Protein AF-A0A815F805-F1 (afdb_monomer_lite)

Foldseek 3Di:
DDDAPCPLVLVVVQVPPPVHQDAAEEADDPVCPVVVCVVCVVSVNNVRHYHYDNDLLCVQVVCVVVVAQEDEDCDLVSQVNHDLSHAYEHAALDPVVLVCCVVPPVVSNVSYHYHPGSVSVSVVVVVVVD

InterPro domains:
  IPR023214 HAD superfamily [G3DSA:3.40.50.1000] (2-129)

Structure (mmCIF, N/CA/C/O backbone):
data_AF-A0A815F805-F1
#
_entry.id   AF-A0A815F805-F1
#
loop_
_atom_site.group_PDB
_atom_site.id
_atom_site.type_symbol
_atom_site.label_atom_id
_atom_site.label_alt_id
_atom_site.label_comp_id
_atom_site.label_asym_id
_atom_site.label_entity_id
_atom_site.label_seq_id
_atom_site.pdbx_PDB_ins_code
_atom_site.Cartn_x
_atom_site.Cartn_y
_atom_site.Cartn_z
_atom_site.occupancy
_atom_site.B_iso_or_equiv
_atom_site.auth_seq_id
_atom_site.auth_comp_id
_atom_site.auth_asym_id
_atom_site.auth_atom_id
_atom_site.pdbx_PDB_model_num
ATOM 1 N N . ASP A 1 1 ? 15.489 -10.371 -0.626 1.00 76.19 1 ASP A N 1
ATOM 2 C CA . ASP A 1 1 ? 15.032 -9.135 0.033 1.00 76.19 1 ASP A CA 1
ATOM 3 C C . ASP A 1 1 ? 14.608 -9.430 1.453 1.00 76.19 1 ASP A C 1
ATOM 5 O O . ASP A 1 1 ? 14.125 -10.529 1.706 1.00 76.19 1 ASP A O 1
ATOM 9 N N . GLN A 1 2 ? 14.865 -8.496 2.364 1.00 89.50 2 GLN A N 1
ATOM 10 C CA . GLN A 1 2 ? 14.355 -8.551 3.733 1.00 89.50 2 GLN A CA 1
ATOM 11 C C . GLN A 1 2 ? 13.058 -7.736 3.805 1.00 89.50 2 GLN A C 1
ATOM 13 O O . GLN A 1 2 ? 12.969 -6.710 3.123 1.00 89.50 2 GLN A O 1
ATOM 18 N N . PRO A 1 3 ? 12.054 -8.171 4.585 1.00 93.12 3 PRO A N 1
ATOM 19 C CA . PRO A 1 3 ? 10.865 -7.367 4.814 1.00 93.12 3 PRO A CA 1
ATOM 20 C C . PRO A 1 3 ? 11.222 -6.063 5.534 1.00 93.12 3 PRO A C 1
ATOM 22 O O . PRO A 1 3 ? 12.195 -5.991 6.284 1.00 93.12 3 PRO A O 1
ATOM 25 N N . ILE A 1 4 ? 10.396 -5.039 5.323 1.00 95.00 4 ILE A N 1
ATOM 26 C CA . ILE A 1 4 ? 10.416 -3.836 6.159 1.00 95.00 4 ILE A CA 1
ATOM 27 C C . ILE A 1 4 ? 10.081 -4.257 7.597 1.00 95.00 4 ILE A C 1
ATOM 29 O O . ILE A 1 4 ? 9.275 -5.168 7.809 1.00 95.00 4 ILE A O 1
ATOM 33 N N . GLU A 1 5 ? 10.702 -3.601 8.574 1.00 94.50 5 GLU A N 1
ATOM 34 C CA . GLU A 1 5 ? 10.446 -3.834 9.995 1.00 94.50 5 GLU A CA 1
ATOM 35 C C . GLU A 1 5 ? 8.937 -3.837 10.300 1.00 94.50 5 GLU A C 1
ATOM 37 O O . GLU A 1 5 ? 8.185 -2.994 9.803 1.00 94.50 5 GLU A O 1
ATOM 42 N N . ASN A 1 6 ? 8.497 -4.835 11.072 1.00 96.12 6 ASN A N 1
ATOM 43 C CA . ASN A 1 6 ? 7.109 -5.089 11.485 1.00 96.12 6 ASN A CA 1
ATOM 44 C C . ASN A 1 6 ? 6.086 -5.334 10.357 1.00 96.12 6 ASN A C 1
ATOM 46 O O . ASN A 1 6 ? 4.921 -5.599 10.653 1.00 96.12 6 ASN A O 1
ATOM 50 N N . ALA A 1 7 ? 6.487 -5.323 9.080 1.00 97.38 7 ALA A N 1
ATOM 51 C CA . ALA A 1 7 ? 5.564 -5.475 7.953 1.00 97.38 7 ALA A CA 1
ATOM 52 C C . ALA A 1 7 ? 4.831 -6.818 7.959 1.00 97.38 7 ALA A C 1
ATOM 54 O O . ALA A 1 7 ? 3.610 -6.872 7.847 1.00 97.38 7 ALA A O 1
ATOM 55 N N . VAL A 1 8 ? 5.586 -7.911 8.099 1.00 97.81 8 VAL A N 1
ATOM 56 C CA . VAL A 1 8 ? 5.037 -9.273 8.032 1.00 97.81 8 VAL A CA 1
ATOM 57 C C . VAL A 1 8 ? 4.064 -9.518 9.184 1.00 97.81 8 VAL A C 1
ATOM 59 O O . VAL A 1 8 ? 2.943 -9.956 8.946 1.00 97.81 8 VAL A O 1
ATOM 62 N N . GLU A 1 9 ? 4.460 -9.186 10.414 1.00 97.88 9 GLU A N 1
ATOM 63 C CA . GLU A 1 9 ? 3.611 -9.351 11.598 1.00 97.88 9 GLU A CA 1
ATOM 64 C C . GLU A 1 9 ? 2.332 -8.509 11.507 1.00 97.88 9 GLU A C 1
ATOM 66 O O . GLU A 1 9 ? 1.240 -9.022 11.749 1.00 97.88 9 GLU A O 1
ATOM 71 N N . SER A 1 10 ? 2.448 -7.248 11.080 1.00 98.00 10 SER A N 1
ATOM 72 C CA . SER A 1 10 ? 1.304 -6.339 10.939 1.00 98.00 10 SER A CA 1
ATOM 73 C C . SER A 1 10 ? 0.301 -6.852 9.908 1.00 98.00 10 SER A C 1
ATOM 75 O O . SER A 1 10 ? -0.898 -6.899 10.175 1.00 98.00 10 SER A O 1
ATOM 77 N N . VAL A 1 11 ? 0.780 -7.312 8.749 1.00 98.00 11 VAL A N 1
ATOM 78 C CA . VAL A 1 11 ? -0.090 -7.876 7.710 1.00 98.00 11 VAL A CA 1
ATOM 79 C C . VAL A 1 11 ? -0.761 -9.169 8.176 1.00 98.00 11 VAL A C 1
ATOM 81 O O . VAL A 1 11 ? -1.951 -9.350 7.921 1.00 98.00 11 VAL A O 1
ATOM 84 N N . ILE A 1 12 ? -0.046 -10.043 8.892 1.00 97.56 12 ILE A N 1
ATOM 85 C CA . ILE A 1 12 ? -0.640 -11.250 9.487 1.00 97.56 12 ILE A CA 1
ATOM 86 C C . ILE A 1 12 ? -1.739 -10.865 10.484 1.00 97.56 12 ILE A C 1
ATOM 88 O O . ILE A 1 12 ? -2.844 -11.399 10.393 1.00 97.56 12 ILE A O 1
ATOM 92 N N . LYS A 1 13 ? -1.479 -9.906 11.385 1.00 97.12 13 LYS A N 1
ATOM 93 C CA . LYS A 1 13 ? -2.472 -9.409 12.352 1.00 97.12 13 LYS A CA 1
ATOM 94 C C . LYS A 1 13 ? -3.712 -8.858 11.641 1.00 97.12 13 LYS A C 1
ATOM 96 O O . LYS A 1 13 ? -4.833 -9.169 12.041 1.00 97.12 13 LYS A O 1
ATOM 101 N N . LEU A 1 14 ? -3.527 -8.090 10.564 1.00 96.81 14 LEU A N 1
ATOM 102 C CA . LEU A 1 14 ? -4.634 -7.578 9.753 1.00 96.81 14 LEU A CA 1
ATOM 103 C C . LEU A 1 14 ? -5.431 -8.707 9.098 1.00 96.81 14 LEU A C 1
ATOM 105 O O . LEU A 1 14 ? -6.653 -8.672 9.165 1.00 96.81 14 LEU A O 1
ATOM 109 N N . ALA A 1 15 ? -4.765 -9.696 8.500 1.00 96.25 15 ALA A N 1
ATOM 110 C CA . ALA A 1 15 ? -5.414 -10.809 7.806 1.00 96.25 15 ALA A CA 1
ATOM 111 C C . ALA A 1 15 ? -6.134 -11.787 8.753 1.00 96.25 15 ALA A C 1
ATOM 113 O O . ALA A 1 15 ? -7.069 -12.465 8.334 1.00 96.25 15 ALA A O 1
ATOM 114 N N . GLN A 1 16 ? -5.718 -11.863 10.020 1.00 95.19 16 GLN A N 1
ATOM 115 C CA . GLN A 1 16 ? -6.366 -12.682 11.050 1.00 95.19 16 GLN A CA 1
ATOM 116 C C . GLN A 1 16 ? -7.627 -12.037 11.639 1.00 95.19 16 GLN A C 1
ATOM 118 O O . GLN A 1 16 ? -8.454 -12.741 12.220 1.00 95.19 16 GLN A O 1
ATOM 123 N N . ASN A 1 17 ? -7.792 -10.718 11.511 1.00 93.94 17 ASN A N 1
ATOM 124 C CA . ASN A 1 17 ? -8.998 -10.038 11.968 1.00 93.94 17 ASN A CA 1
ATOM 125 C C . ASN A 1 17 ? -10.157 -10.322 10.987 1.00 93.94 17 ASN A C 1
ATOM 127 O O . ASN A 1 17 ? -10.061 -9.935 9.823 1.00 93.94 17 ASN A O 1
ATOM 131 N N . PRO A 1 18 ? -11.274 -10.933 11.428 1.00 92.69 18 PRO A N 1
ATOM 132 C CA . PRO A 1 18 ? -12.388 -11.296 10.547 1.00 92.69 18 PRO A CA 1
ATOM 133 C C . PRO A 1 18 ? -13.127 -10.094 9.939 1.00 92.69 18 PRO A C 1
ATOM 135 O O . PRO A 1 18 ? -13.889 -10.268 8.990 1.00 92.69 18 PRO A O 1
ATOM 138 N N . LEU A 1 19 ? -12.921 -8.884 10.470 1.00 91.88 19 LEU A N 1
ATOM 139 C CA . LEU A 1 19 ? -13.462 -7.646 9.901 1.00 91.88 19 LEU A CA 1
ATOM 140 C C . LEU A 1 19 ? -12.663 -7.160 8.685 1.00 91.88 19 LEU A C 1
ATOM 142 O O . LEU A 1 19 ? -13.128 -6.294 7.947 1.00 91.88 19 LEU A O 1
ATOM 146 N N . ASN A 1 20 ? -11.475 -7.722 8.465 1.00 94.94 20 ASN A N 1
ATOM 147 C CA . ASN A 1 20 ? -10.563 -7.304 7.419 1.00 94.94 20 ASN A CA 1
ATOM 148 C C . ASN A 1 20 ? -10.506 -8.336 6.298 1.00 94.94 20 ASN A C 1
ATOM 150 O O . ASN A 1 20 ? -10.393 -9.540 6.518 1.00 94.94 20 ASN A O 1
ATOM 154 N N . ARG A 1 21 ? -10.458 -7.835 5.065 1.00 96.25 21 ARG A N 1
ATOM 155 C CA . ARG A 1 21 ? -10.034 -8.611 3.902 1.00 96.25 21 ARG A CA 1
ATOM 156 C C . ARG A 1 21 ? -8.785 -7.968 3.322 1.00 96.25 21 ARG A C 1
ATOM 158 O O . ARG A 1 21 ? -8.861 -6.916 2.696 1.00 96.25 21 ARG A O 1
ATOM 165 N N . VAL A 1 22 ? -7.641 -8.616 3.517 1.00 97.88 22 VAL A N 1
ATOM 166 C CA . VAL A 1 22 ? -6.357 -8.158 2.973 1.00 97.88 22 VAL A CA 1
ATOM 167 C C . VAL A 1 22 ? -6.146 -8.758 1.586 1.00 97.88 22 VAL A C 1
ATOM 169 O O . VAL A 1 22 ? -6.415 -9.939 1.364 1.00 97.88 22 VAL A O 1
ATOM 172 N N . ILE A 1 23 ? -5.654 -7.947 0.652 1.00 98.38 23 ILE A N 1
ATOM 173 C CA . ILE A 1 23 ? -5.168 -8.387 -0.658 1.00 98.38 23 ILE A CA 1
ATOM 174 C C . ILE A 1 23 ? -3.845 -7.684 -0.962 1.00 98.38 23 ILE A C 1
ATOM 176 O O . ILE A 1 23 ? -3.597 -6.578 -0.482 1.00 98.38 23 ILE A O 1
ATOM 180 N N . PHE A 1 24 ? -3.018 -8.288 -1.808 1.00 98.31 24 PHE A N 1
ATOM 181 C CA . PHE A 1 24 ? -1.836 -7.641 -2.367 1.00 98.31 24 PHE A CA 1
ATOM 182 C C . PHE A 1 24 ? -2.076 -7.250 -3.821 1.00 98.31 24 PHE A C 1
ATOM 184 O O . PHE A 1 24 ? -2.608 -8.034 -4.606 1.00 98.31 24 PHE A O 1
ATOM 191 N N . ILE A 1 25 ? -1.638 -6.049 -4.199 1.00 97.50 25 ILE A N 1
ATOM 192 C CA . ILE A 1 25 ? -1.690 -5.564 -5.580 1.00 97.50 25 ILE A CA 1
ATOM 193 C C . ILE A 1 25 ? -0.301 -5.054 -5.967 1.00 97.50 25 ILE A C 1
ATOM 195 O O . ILE A 1 25 ? 0.179 -4.051 -5.434 1.00 97.50 25 ILE A O 1
ATOM 199 N N . SER A 1 26 ? 0.351 -5.721 -6.919 1.00 96.00 26 SER A N 1
ATOM 200 C CA . SER A 1 26 ? 1.730 -5.407 -7.304 1.00 96.00 26 SER A CA 1
ATOM 201 C C . SER A 1 26 ? 1.898 -5.249 -8.812 1.00 96.00 26 SER A C 1
ATOM 203 O O . SER A 1 26 ? 1.493 -6.111 -9.591 1.00 96.00 26 SER A O 1
ATOM 205 N N . LYS A 1 27 ? 2.565 -4.164 -9.228 1.00 94.31 27 LYS A N 1
ATOM 206 C CA . LYS A 1 27 ? 3.052 -4.036 -10.604 1.00 94.31 27 LYS A CA 1
ATOM 207 C C . LYS A 1 27 ? 4.272 -4.940 -10.754 1.00 94.31 27 LYS A C 1
ATOM 209 O O . LYS A 1 27 ? 5.329 -4.635 -10.206 1.00 94.31 27 LYS A O 1
ATOM 214 N N . CYS A 1 28 ? 4.137 -6.036 -11.489 1.00 93.94 28 CYS A N 1
ATOM 215 C CA . CYS A 1 28 ? 5.155 -7.078 -11.552 1.00 93.94 28 CYS A CA 1
ATOM 216 C C . CYS A 1 28 ? 5.209 -7.699 -12.950 1.00 93.94 28 CYS A C 1
ATOM 218 O O . CYS A 1 28 ? 4.203 -8.205 -13.449 1.00 93.94 28 CYS A O 1
ATOM 220 N N . LYS A 1 29 ? 6.393 -7.684 -13.579 1.00 92.94 29 LYS A N 1
ATOM 221 C CA . LYS A 1 29 ? 6.617 -8.419 -14.833 1.00 92.94 29 LYS A CA 1
ATOM 222 C C . LYS A 1 29 ? 6.589 -9.923 -14.556 1.00 92.94 29 LYS A C 1
ATOM 224 O O . LYS A 1 29 ? 6.985 -10.360 -13.477 1.00 92.94 29 LYS A O 1
ATOM 229 N N . ASP A 1 30 ? 6.182 -10.714 -15.546 1.00 91.12 30 ASP A N 1
ATOM 230 C CA . ASP A 1 30 ? 5.969 -12.160 -15.383 1.00 91.12 30 ASP A CA 1
ATOM 231 C C . ASP A 1 30 ? 7.177 -12.906 -14.809 1.00 91.12 30 ASP A C 1
ATOM 233 O O . ASP A 1 30 ? 7.022 -13.759 -13.936 1.00 91.12 30 ASP A O 1
ATOM 237 N N . ASN A 1 31 ? 8.387 -12.525 -15.217 1.00 93.12 31 ASN A N 1
ATOM 238 C CA . ASN A 1 31 ? 9.628 -13.133 -14.745 1.00 93.12 31 ASN A CA 1
ATOM 239 C C . ASN A 1 31 ? 9.911 -12.915 -13.244 1.00 93.12 31 ASN A C 1
ATOM 241 O O . ASN A 1 31 ? 10.712 -13.653 -12.678 1.00 93.12 31 ASN A O 1
ATOM 245 N N . TYR A 1 32 ? 9.263 -11.945 -12.589 1.00 93.25 32 TYR A N 1
ATOM 246 C CA . TYR A 1 32 ? 9.414 -11.692 -11.150 1.00 93.25 32 TYR A CA 1
ATOM 247 C C . TYR A 1 32 ? 8.270 -12.266 -10.302 1.00 93.25 32 TYR A C 1
ATOM 249 O O . TYR A 1 32 ? 8.408 -12.358 -9.079 1.00 93.25 32 TYR A O 1
ATOM 257 N N . LYS A 1 33 ? 7.165 -12.714 -10.917 1.00 95.06 33 LYS A N 1
ATOM 258 C CA . LYS A 1 33 ? 6.010 -13.268 -10.186 1.00 95.06 33 LYS A CA 1
ATOM 259 C C . LYS A 1 33 ? 6.406 -14.468 -9.328 1.00 95.06 33 LYS A C 1
ATOM 261 O O . LYS A 1 33 ? 6.029 -14.540 -8.163 1.00 95.06 33 LYS A O 1
ATOM 266 N N . GLN A 1 34 ? 7.232 -15.370 -9.865 1.00 95.06 34 GLN A N 1
ATOM 267 C CA . GLN A 1 34 ? 7.714 -16.535 -9.120 1.00 95.06 34 GLN A CA 1
ATOM 268 C C . GLN A 1 34 ? 8.527 -16.127 -7.883 1.00 95.06 34 GLN A C 1
ATOM 270 O O . GLN A 1 34 ? 8.290 -16.649 -6.796 1.00 95.06 34 GLN A O 1
ATOM 275 N N . SER A 1 35 ? 9.450 -15.167 -8.017 1.00 95.06 35 SER A N 1
ATOM 276 C CA . SER A 1 35 ? 10.225 -14.669 -6.874 1.00 95.06 35 SER A CA 1
ATOM 277 C C . SER A 1 35 ? 9.353 -13.996 -5.815 1.00 95.06 35 SER A C 1
ATOM 279 O O . SER A 1 35 ? 9.575 -14.222 -4.627 1.00 95.06 35 SER A O 1
ATOM 281 N N . SER A 1 36 ? 8.336 -13.231 -6.224 1.00 95.38 36 SER A N 1
ATOM 282 C CA . SER A 1 36 ? 7.384 -12.620 -5.293 1.00 95.38 36 SER A CA 1
ATOM 283 C C . SER A 1 36 ? 6.561 -13.670 -4.546 1.00 95.38 36 SER A C 1
ATOM 285 O O . SER A 1 36 ? 6.440 -13.585 -3.329 1.00 95.38 36 SER A O 1
ATOM 287 N N . ASN A 1 37 ? 6.058 -14.696 -5.236 1.00 96.00 37 ASN A N 1
ATOM 288 C CA . ASN A 1 37 ? 5.297 -15.772 -4.597 1.00 96.00 37 ASN A CA 1
ATOM 289 C C . ASN A 1 37 ? 6.144 -16.565 -3.594 1.00 96.00 37 ASN A C 1
ATOM 291 O O . ASN A 1 37 ? 5.687 -16.822 -2.484 1.00 96.00 37 ASN A O 1
ATOM 295 N N . MET A 1 38 ? 7.399 -16.878 -3.935 1.00 96.44 38 MET A N 1
ATOM 296 C CA . MET A 1 38 ? 8.318 -17.529 -2.994 1.00 96.44 38 MET A CA 1
ATOM 297 C C . MET A 1 38 ? 8.606 -16.657 -1.766 1.00 96.44 38 MET A C 1
ATOM 299 O O . MET A 1 38 ? 8.766 -17.181 -0.667 1.00 96.44 38 MET A O 1
ATOM 303 N N . PHE A 1 39 ? 8.694 -15.333 -1.933 1.00 96.31 39 PHE A N 1
ATOM 304 C CA . PHE A 1 39 ? 8.841 -14.416 -0.803 1.00 96.31 39 PHE A CA 1
ATOM 305 C C . PHE A 1 39 ? 7.622 -14.491 0.126 1.00 96.31 39 PHE A C 1
ATOM 307 O O . PHE A 1 39 ? 7.786 -14.649 1.333 1.00 96.31 39 PHE A O 1
ATOM 314 N N . LEU A 1 40 ? 6.408 -14.449 -0.432 1.00 97.06 40 LEU A N 1
ATOM 315 C CA . LEU A 1 40 ? 5.174 -14.559 0.350 1.00 97.06 40 LEU A CA 1
ATOM 316 C C . LEU A 1 40 ? 5.075 -15.906 1.075 1.00 97.06 40 LEU A C 1
ATOM 318 O O . LEU A 1 40 ? 4.736 -15.937 2.254 1.00 97.06 40 LEU A O 1
ATOM 322 N N . GLU A 1 41 ? 5.417 -17.011 0.415 1.00 97.19 41 GLU A N 1
ATOM 323 C CA . GLU A 1 41 ? 5.413 -18.348 1.020 1.00 97.19 41 GLU A CA 1
ATOM 324 C C . GLU A 1 41 ? 6.379 -18.449 2.209 1.00 97.19 41 GLU A C 1
ATOM 326 O O . GLU A 1 41 ? 5.982 -18.880 3.291 1.00 97.19 41 GLU A O 1
ATOM 331 N N . ARG A 1 42 ? 7.620 -17.963 2.056 1.00 97.12 42 ARG A N 1
ATOM 332 C CA . ARG A 1 42 ? 8.633 -17.962 3.132 1.00 97.12 42 ARG A CA 1
ATOM 333 C C . ARG A 1 42 ? 8.203 -17.189 4.377 1.00 97.12 42 ARG A C 1
ATOM 335 O O . ARG A 1 42 ? 8.679 -17.493 5.465 1.00 97.12 42 ARG A O 1
ATOM 342 N N . HIS A 1 43 ? 7.331 -16.199 4.213 1.00 97.00 43 HIS A N 1
ATOM 343 C CA . HIS A 1 43 ? 6.818 -15.362 5.296 1.00 97.00 43 HIS A CA 1
ATOM 344 C C . HIS A 1 43 ? 5.383 -15.722 5.713 1.00 97.00 43 HIS A C 1
ATOM 346 O O . HIS A 1 43 ? 4.764 -14.964 6.454 1.00 97.00 43 HIS A O 1
ATOM 352 N N . ASN A 1 44 ? 4.859 -16.875 5.275 1.00 96.12 44 ASN A N 1
ATOM 353 C CA . ASN A 1 44 ? 3.503 -17.346 5.576 1.00 96.12 44 ASN A CA 1
ATOM 354 C C . ASN A 1 44 ? 2.386 -16.373 5.136 1.00 96.12 44 ASN A C 1
ATOM 356 O O . ASN A 1 44 ? 1.351 -16.256 5.783 1.00 96.12 44 ASN A O 1
ATOM 360 N N . LEU A 1 45 ? 2.588 -15.673 4.019 1.00 97.50 45 LEU A N 1
ATOM 361 C CA . LEU A 1 45 ? 1.647 -14.713 3.427 1.00 97.50 45 LEU A CA 1
ATOM 362 C C . LEU A 1 45 ? 1.000 -15.230 2.132 1.00 97.50 45 LEU A C 1
ATOM 364 O O . LEU A 1 45 ? 0.175 -14.539 1.542 1.00 97.50 45 LEU A O 1
ATOM 368 N N . SER A 1 46 ? 1.351 -16.435 1.671 1.00 97.00 46 SER A N 1
ATOM 369 C CA . SER A 1 46 ? 0.861 -17.012 0.404 1.00 97.00 46 SER A CA 1
ATOM 370 C C . SER A 1 46 ? -0.648 -17.282 0.371 1.00 97.00 46 SER A C 1
ATOM 372 O O . SER A 1 46 ? -1.215 -17.448 -0.705 1.00 97.00 46 SER A O 1
ATOM 374 N N . HIS A 1 47 ? -1.306 -17.307 1.531 1.00 95.75 47 HIS A N 1
ATOM 375 C CA . HIS A 1 47 ? -2.757 -17.446 1.648 1.00 95.75 47 HIS A CA 1
ATOM 376 C C . HIS A 1 47 ? -3.516 -16.142 1.337 1.00 95.75 47 HIS A C 1
ATOM 378 O O . HIS A 1 47 ? -4.725 -16.179 1.112 1.00 95.75 47 HIS A O 1
ATOM 384 N N . ILE A 1 48 ? -2.831 -14.992 1.317 1.00 98.06 48 ILE A N 1
ATOM 385 C CA . ILE A 1 48 ? -3.431 -13.693 1.002 1.00 98.06 48 ILE A CA 1
ATOM 386 C C . ILE A 1 48 ? -3.535 -13.547 -0.526 1.00 98.06 48 ILE A C 1
ATOM 388 O O . ILE A 1 48 ? -2.517 -13.666 -1.222 1.00 98.06 48 ILE A O 1
ATOM 392 N N . PRO A 1 49 ? -4.728 -13.251 -1.083 1.00 97.81 49 PRO A N 1
ATOM 393 C CA . PRO A 1 49 ? -4.895 -13.070 -2.520 1.00 97.81 49 PRO A CA 1
ATOM 394 C C . PRO A 1 49 ? -3.946 -12.005 -3.070 1.00 97.81 49 PRO A C 1
ATOM 396 O O . PRO A 1 49 ? -3.911 -10.876 -2.581 1.00 97.81 49 PRO A O 1
ATOM 399 N N . THR A 1 50 ? -3.189 -12.364 -4.106 1.00 98.00 50 THR A N 1
ATOM 400 C CA . THR A 1 50 ? -2.219 -11.473 -4.751 1.00 98.00 50 THR A CA 1
ATOM 401 C C . THR A 1 50 ? -2.585 -11.267 -6.210 1.00 98.00 50 THR A C 1
ATOM 403 O O . THR A 1 50 ? -2.685 -12.220 -6.981 1.00 98.00 50 THR A O 1
ATOM 406 N N . TYR A 1 51 ? -2.740 -10.007 -6.598 1.00 97.75 51 TYR A N 1
ATOM 407 C CA . TYR A 1 51 ? -3.042 -9.588 -7.956 1.00 97.75 51 TYR A CA 1
ATOM 408 C C . TYR A 1 51 ? -1.835 -8.875 -8.555 1.00 97.75 51 TYR A C 1
ATOM 410 O O . TYR A 1 51 ? -1.268 -7.953 -7.961 1.00 97.75 51 TYR A O 1
ATOM 418 N N . TYR A 1 52 ? -1.452 -9.294 -9.757 1.00 96.69 52 TYR A N 1
ATOM 419 C CA . TYR A 1 52 ? -0.352 -8.690 -10.493 1.00 96.69 52 TYR A CA 1
ATOM 420 C C . TYR A 1 52 ? -0.870 -7.907 -11.688 1.00 96.69 52 TYR A C 1
ATOM 422 O O . TYR A 1 52 ? -1.696 -8.412 -12.445 1.00 96.69 52 TYR A O 1
ATOM 430 N N . CYS A 1 53 ? -0.321 -6.716 -11.896 1.00 95.06 53 CYS A N 1
ATOM 431 C CA . CYS A 1 53 ? -0.568 -5.913 -13.085 1.00 95.06 53 CYS A CA 1
ATOM 432 C C . CYS A 1 53 ? 0.730 -5.541 -13.803 1.00 95.06 53 CYS A C 1
ATOM 434 O O . CYS A 1 53 ? 1.821 -5.584 -13.222 1.00 95.06 53 CYS A O 1
ATOM 436 N N . LEU A 1 54 ? 0.612 -5.183 -15.082 1.00 92.62 54 LEU A N 1
ATOM 437 C CA . LEU A 1 54 ? 1.741 -4.690 -15.869 1.00 92.62 54 LEU A CA 1
ATOM 438 C C . LEU A 1 54 ? 1.834 -3.175 -15.821 1.00 92.62 54 LEU A C 1
ATOM 440 O O . LEU A 1 54 ? 2.952 -2.670 -15.853 1.00 92.62 54 LEU A O 1
ATOM 444 N N . GLU A 1 55 ? 0.707 -2.474 -15.678 1.00 91.31 55 GLU A N 1
ATOM 445 C CA . GLU A 1 55 ? 0.667 -1.024 -15.583 1.00 91.31 55 GLU A CA 1
ATOM 446 C C . GLU A 1 55 ? 0.214 -0.536 -14.212 1.00 91.31 55 GLU A C 1
ATOM 448 O O . GLU A 1 55 ? -0.499 -1.196 -13.460 1.00 91.31 55 GLU A O 1
ATOM 453 N N . TYR A 1 56 ? 0.672 0.663 -13.865 1.00 85.00 56 TYR A N 1
ATOM 454 C CA . TYR A 1 56 ? 0.325 1.292 -12.595 1.00 85.00 56 TYR A CA 1
ATOM 455 C C . TYR A 1 56 ? -1.159 1.655 -12.509 1.00 85.00 56 TYR A C 1
ATOM 457 O O . TYR A 1 56 ? -1.756 1.497 -11.447 1.00 85.00 56 TYR A O 1
ATOM 465 N N . GLY A 1 57 ? -1.749 2.081 -13.631 1.00 85.94 57 GLY A N 1
ATOM 466 C CA . GLY A 1 57 ? -3.171 2.409 -13.716 1.00 85.94 57 GLY A CA 1
ATOM 467 C C . GLY A 1 57 ? -4.078 1.215 -13.424 1.00 85.94 57 GLY A C 1
ATOM 468 O O . GLY A 1 57 ? -5.135 1.393 -12.837 1.00 85.94 57 GLY A O 1
ATOM 469 N N . ASP A 1 58 ? -3.643 -0.014 -13.712 1.00 92.50 58 ASP A N 1
ATOM 470 C CA . ASP A 1 58 ? -4.452 -1.221 -13.493 1.00 92.50 58 ASP A CA 1
ATOM 471 C C . ASP A 1 58 ? -4.767 -1.479 -12.012 1.00 92.50 58 ASP A C 1
ATOM 473 O O . ASP A 1 58 ? -5.735 -2.177 -11.698 1.00 92.50 58 ASP A O 1
ATOM 477 N N . LYS A 1 59 ? -3.976 -0.913 -11.086 1.00 94.94 59 LYS A N 1
ATOM 478 C CA . LYS A 1 59 ? -4.227 -1.055 -9.647 1.00 94.94 59 LYS A CA 1
ATOM 479 C C . LYS A 1 59 ? -5.604 -0.518 -9.253 1.00 94.94 59 LYS A C 1
ATOM 481 O O . LYS A 1 59 ? -6.211 -1.087 -8.349 1.00 94.94 59 LYS A O 1
ATOM 486 N N . ILE A 1 60 ? -6.103 0.524 -9.928 1.00 94.19 60 ILE A N 1
ATOM 487 C CA . ILE A 1 60 ? -7.423 1.098 -9.634 1.00 94.19 60 ILE A CA 1
ATOM 488 C C . ILE A 1 60 ? -8.539 0.101 -9.942 1.00 94.19 60 ILE A C 1
ATOM 490 O O . ILE A 1 60 ? -9.411 -0.117 -9.111 1.00 94.19 60 IL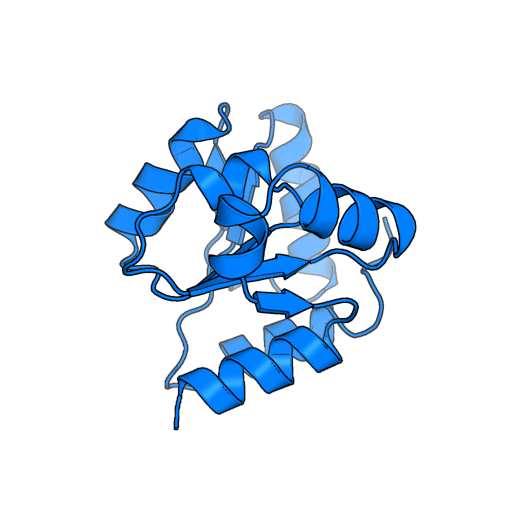E A O 1
ATOM 494 N N . ASN A 1 61 ? -8.445 -0.586 -11.083 1.00 94.44 61 ASN A N 1
ATOM 495 C CA . ASN A 1 61 ? -9.436 -1.567 -11.513 1.00 94.44 61 ASN A CA 1
ATOM 496 C C . ASN A 1 61 ? -9.431 -2.782 -10.582 1.00 94.44 61 ASN A C 1
ATOM 498 O O . ASN A 1 61 ? -10.481 -3.310 -10.231 1.00 94.44 61 ASN A O 1
ATOM 502 N N . ILE A 1 62 ? -8.246 -3.233 -10.155 1.00 96.81 62 ILE A N 1
ATOM 503 C CA . ILE A 1 62 ? -8.130 -4.343 -9.203 1.00 96.81 62 ILE A CA 1
ATOM 504 C C . ILE A 1 62 ? -8.739 -3.954 -7.853 1.00 96.81 62 ILE A C 1
ATOM 506 O O . ILE A 1 62 ? -9.477 -4.749 -7.273 1.00 96.81 62 ILE A O 1
ATOM 510 N N . ALA A 1 63 ? -8.440 -2.755 -7.356 1.00 96.50 63 ALA A N 1
ATOM 511 C CA . ALA A 1 63 ? -8.980 -2.263 -6.096 1.00 96.50 63 ALA A CA 1
ATOM 512 C C . ALA A 1 63 ? -10.508 -2.126 -6.136 1.00 96.50 63 ALA A C 1
ATOM 514 O O . ALA A 1 63 ? -11.175 -2.591 -5.214 1.00 96.50 63 ALA A O 1
ATOM 515 N N . ASP A 1 64 ? -11.054 -1.565 -7.217 1.00 95.06 64 ASP A N 1
ATOM 516 C CA . ASP A 1 64 ? -12.496 -1.399 -7.424 1.00 95.06 64 ASP A CA 1
ATOM 517 C C . ASP A 1 64 ? -13.222 -2.753 -7.473 1.00 95.06 64 ASP A C 1
ATOM 519 O O . ASP A 1 64 ? -14.130 -3.007 -6.681 1.00 95.06 64 ASP A O 1
ATOM 523 N N . ASN A 1 65 ? -12.718 -3.694 -8.282 1.00 96.62 65 ASN A N 1
ATOM 524 C CA . ASN A 1 65 ? -13.250 -5.060 -8.387 1.00 96.62 65 ASN A CA 1
ATOM 525 C C . ASN A 1 65 ? -13.183 -5.857 -7.073 1.00 96.62 65 ASN A C 1
ATOM 527 O O . ASN A 1 65 ? -13.872 -6.865 -6.922 1.00 96.62 65 ASN A O 1
ATOM 531 N N . ASN A 1 66 ? -12.318 -5.453 -6.139 1.00 97.19 66 ASN A N 1
ATOM 532 C CA . ASN A 1 66 ? -12.192 -6.075 -4.823 1.00 97.19 66 ASN A CA 1
ATOM 533 C C . ASN A 1 66 ? -12.800 -5.222 -3.697 1.00 97.19 66 ASN A C 1
ATOM 535 O O . ASN A 1 66 ? -12.642 -5.589 -2.533 1.00 97.19 66 ASN A O 1
ATOM 539 N N . HIS A 1 67 ? -13.493 -4.125 -4.026 1.00 95.75 67 HIS A N 1
ATOM 540 C CA . HIS A 1 67 ? -14.111 -3.195 -3.076 1.00 95.75 67 HIS A CA 1
ATOM 541 C C . HIS A 1 67 ? -13.147 -2.710 -1.984 1.00 95.75 67 HIS A C 1
ATOM 543 O O . HIS A 1 67 ? -13.492 -2.640 -0.804 1.00 95.75 67 HIS A O 1
ATOM 549 N N . VAL A 1 68 ? -11.911 -2.398 -2.377 1.00 96.94 68 VAL A N 1
ATOM 550 C CA . VAL A 1 68 ? -10.897 -1.863 -1.466 1.00 96.94 68 VAL A CA 1
ATOM 551 C C . VAL A 1 68 ? -11.344 -0.494 -0.958 1.00 96.94 68 VAL A C 1
ATOM 553 O O . VAL A 1 68 ? -11.587 0.414 -1.746 1.00 96.94 68 VAL A O 1
ATOM 556 N N . ASN A 1 69 ? -11.406 -0.337 0.362 1.00 96.88 69 ASN A N 1
ATOM 557 C CA . ASN A 1 69 ? -11.731 0.923 1.038 1.00 96.88 69 ASN A CA 1
ATOM 558 C C . ASN A 1 69 ? -10.500 1.615 1.653 1.00 96.88 69 ASN A C 1
ATOM 560 O O . ASN A 1 69 ? -10.562 2.808 1.939 1.00 96.88 69 ASN A O 1
ATOM 564 N N . ILE A 1 70 ? -9.382 0.898 1.811 1.00 98.12 70 ILE A N 1
ATOM 565 C CA . ILE A 1 70 ? -8.098 1.422 2.287 1.00 98.12 70 ILE A CA 1
ATOM 566 C C . ILE A 1 70 ? -6.987 0.968 1.333 1.00 98.12 70 ILE A C 1
ATOM 568 O O . ILE A 1 70 ? -6.811 -0.228 1.108 1.00 98.12 70 ILE A O 1
ATOM 572 N N . MET A 1 71 ? -6.210 1.909 0.792 1.00 97.81 71 MET A N 1
ATOM 573 C CA . MET A 1 71 ? -5.051 1.629 -0.064 1.00 97.81 71 MET A CA 1
ATOM 574 C C . MET A 1 71 ? -3.759 2.101 0.605 1.00 97.81 71 MET A C 1
ATOM 576 O O . MET A 1 71 ? -3.645 3.274 0.954 1.00 97.81 71 MET A O 1
ATOM 580 N N . ILE A 1 72 ? -2.771 1.209 0.717 1.00 98.31 72 ILE A N 1
ATOM 581 C CA . ILE A 1 72 ? -1.422 1.515 1.214 1.00 98.31 72 ILE A CA 1
ATOM 582 C C . ILE A 1 72 ? -0.444 1.400 0.043 1.00 98.31 72 ILE A C 1
ATOM 584 O O . ILE A 1 72 ? -0.319 0.332 -0.556 1.00 98.31 72 ILE A O 1
ATOM 588 N N . ASP A 1 73 ? 0.262 2.480 -0.285 1.00 97.50 73 ASP A N 1
ATOM 589 C CA . ASP A 1 73 ? 1.287 2.478 -1.337 1.00 97.50 73 ASP A CA 1
ATOM 590 C C . ASP A 1 73 ? 2.369 3.527 -1.019 1.00 97.50 73 ASP A C 1
ATOM 592 O O . ASP A 1 73 ? 2.110 4.536 -0.356 1.00 97.50 73 ASP A O 1
ATOM 596 N N . ASP A 1 74 ? 3.600 3.300 -1.471 1.00 96.50 74 ASP A N 1
ATOM 597 C CA . ASP A 1 74 ? 4.713 4.239 -1.288 1.00 96.50 74 ASP A CA 1
ATOM 598 C C . ASP A 1 74 ? 4.748 5.321 -2.382 1.00 96.50 74 ASP A C 1
ATOM 600 O O . ASP A 1 74 ? 5.425 6.350 -2.250 1.00 96.50 74 ASP A O 1
ATOM 604 N N . ARG A 1 75 ? 3.993 5.125 -3.470 1.00 95.00 75 ARG A N 1
ATOM 605 C CA . ARG A 1 75 ? 3.987 6.011 -4.632 1.00 95.00 75 ARG A CA 1
ATOM 606 C C . ARG A 1 75 ? 2.811 6.971 -4.622 1.00 95.00 75 ARG A C 1
ATOM 608 O O . ARG A 1 75 ? 1.670 6.603 -4.894 1.00 95.00 75 ARG A O 1
ATOM 615 N N . MET A 1 76 ? 3.136 8.252 -4.476 1.00 95.25 76 MET A N 1
ATOM 616 C CA . MET A 1 76 ? 2.173 9.351 -4.588 1.00 95.25 76 MET A CA 1
ATOM 617 C C . MET A 1 76 ? 1.364 9.280 -5.889 1.00 95.25 76 MET A C 1
ATOM 619 O O . MET A 1 76 ? 0.147 9.387 -5.848 1.00 95.25 76 MET A O 1
ATOM 623 N N . GLN A 1 77 ? 2.017 9.013 -7.032 1.00 92.94 77 GLN A N 1
ATOM 624 C CA . GLN A 1 77 ? 1.338 8.973 -8.334 1.00 92.94 77 GLN A CA 1
ATOM 625 C C . GLN A 1 77 ? 0.241 7.911 -8.392 1.00 92.94 77 GLN A C 1
ATOM 627 O O . GLN A 1 77 ? -0.721 8.085 -9.124 1.00 92.94 77 GLN A O 1
ATOM 632 N N . ILE A 1 78 ? 0.392 6.820 -7.640 1.00 93.94 78 ILE A N 1
ATOM 633 C CA . ILE A 1 78 ? -0.589 5.739 -7.561 1.00 93.94 78 ILE A CA 1
ATOM 634 C C . ILE A 1 78 ? -1.754 6.176 -6.698 1.00 93.94 78 ILE A C 1
ATOM 636 O O . ILE A 1 78 ? -2.892 6.167 -7.159 1.00 93.94 78 ILE A O 1
ATOM 640 N N . LEU A 1 79 ? -1.462 6.644 -5.487 1.00 96.75 79 LEU A N 1
ATOM 641 C CA . LEU A 1 79 ? -2.470 7.123 -4.547 1.00 96.75 79 LEU A CA 1
ATOM 642 C C . LEU A 1 79 ? -3.303 8.279 -5.119 1.00 96.75 79 LEU A C 1
ATOM 644 O O . LEU A 1 79 ? -4.512 8.305 -4.915 1.00 96.75 79 LEU A O 1
ATOM 648 N N . SER A 1 80 ? -2.702 9.179 -5.901 1.00 95.06 80 SER A N 1
ATOM 649 C CA . SER A 1 80 ? -3.411 10.264 -6.592 1.00 95.06 80 SER A CA 1
ATOM 650 C C . SER A 1 80 ? -4.469 9.788 -7.592 1.00 95.06 80 SER A C 1
ATOM 652 O O . SER A 1 80 ? -5.355 10.567 -7.924 1.00 95.06 80 SER A O 1
ATOM 654 N N . THR A 1 81 ? -4.391 8.547 -8.088 1.00 93.69 81 THR A N 1
ATOM 655 C CA . THR A 1 81 ? -5.390 8.015 -9.034 1.00 93.69 81 THR A CA 1
ATOM 656 C C . THR A 1 81 ? -6.645 7.473 -8.357 1.00 93.69 81 THR A C 1
ATOM 658 O O . THR A 1 81 ? -7.667 7.328 -9.021 1.00 93.69 81 THR A O 1
ATOM 661 N N . PHE A 1 82 ? -6.597 7.182 -7.053 1.00 95.19 82 PHE A N 1
ATO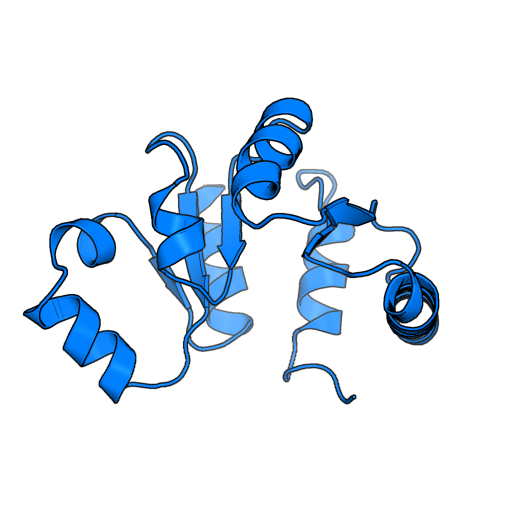M 662 C CA . PHE A 1 82 ? -7.731 6.595 -6.344 1.00 95.19 82 PHE A CA 1
ATOM 663 C C . PHE A 1 82 ? -8.800 7.641 -5.999 1.00 95.19 82 PHE A C 1
ATOM 665 O O . PHE A 1 82 ? -8.457 8.771 -5.629 1.00 95.19 82 PHE A O 1
ATOM 672 N N . PRO A 1 83 ? -10.095 7.272 -6.072 1.00 94.38 83 PRO A N 1
ATOM 673 C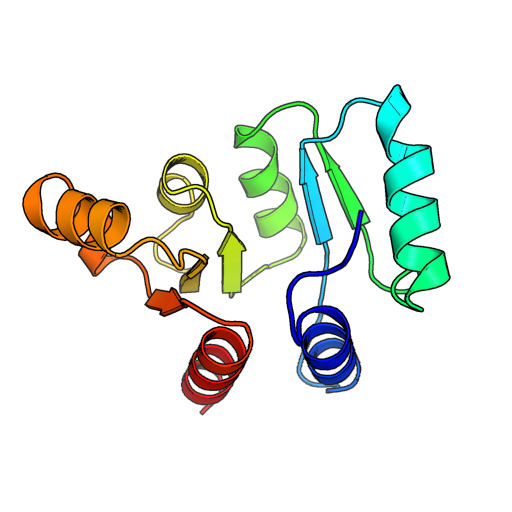 CA . PRO A 1 83 ? -11.193 8.157 -5.697 1.00 94.38 83 PRO A CA 1
ATOM 674 C C . PRO A 1 83 ? 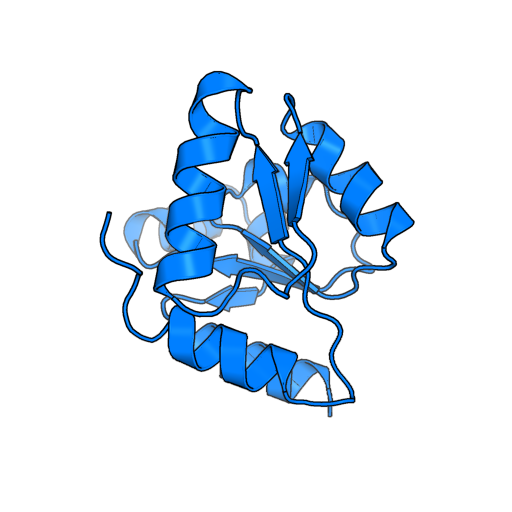-11.135 8.534 -4.210 1.00 94.38 83 PRO A C 1
ATOM 676 O O . PRO A 1 83 ? -10.588 7.806 -3.382 1.00 94.38 83 PRO A O 1
ATOM 679 N N . SER A 1 84 ? -11.749 9.665 -3.854 1.00 94.25 84 SER A N 1
ATOM 680 C CA . SER A 1 84 ? -11.797 10.174 -2.473 1.00 94.25 84 SER A CA 1
ATOM 681 C C . SER A 1 84 ? -12.576 9.285 -1.499 1.00 94.25 84 SER A C 1
ATOM 683 O O . SER A 1 84 ? -12.438 9.453 -0.292 1.00 94.25 84 SER A O 1
ATOM 685 N N . SER A 1 85 ? -13.370 8.339 -2.003 1.00 94.69 85 SER A N 1
ATOM 686 C CA . SER A 1 85 ? -14.069 7.335 -1.196 1.00 94.69 85 SER A CA 1
ATOM 687 C C . SER A 1 85 ? -13.137 6.288 -0.576 1.00 94.69 85 SER A C 1
ATOM 689 O O . SER A 1 85 ? -13.569 5.555 0.308 1.00 94.69 85 SER A O 1
ATOM 691 N N . ILE A 1 86 ? -11.885 6.194 -1.037 1.00 96.50 86 ILE A N 1
ATOM 692 C CA . ILE A 1 86 ? -10.874 5.275 -0.507 1.00 96.50 86 ILE A CA 1
ATOM 693 C C . ILE A 1 86 ? -9.940 6.046 0.423 1.00 96.50 86 ILE A C 1
ATOM 695 O O . ILE A 1 86 ? -9.379 7.081 0.051 1.00 96.50 86 ILE A O 1
ATOM 699 N N . VAL A 1 87 ? -9.713 5.506 1.619 1.00 97.94 87 VAL A N 1
ATOM 700 C CA . VAL A 1 87 ? -8.694 6.015 2.538 1.00 97.94 87 VAL A CA 1
ATOM 701 C C . VAL A 1 87 ? -7.319 5.656 1.984 1.00 97.94 87 VAL A 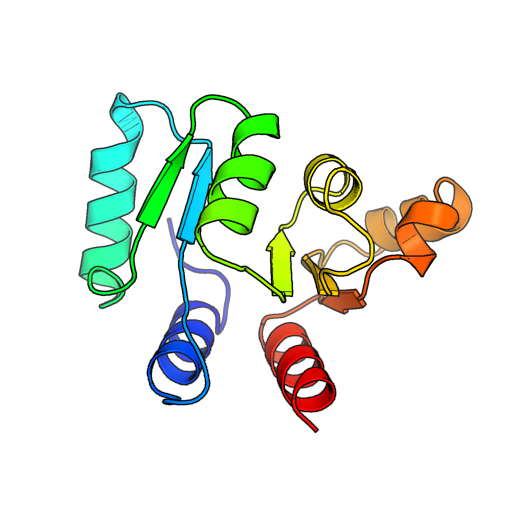C 1
ATOM 703 O O . VAL A 1 87 ? -6.957 4.489 1.840 1.00 97.94 87 VAL A O 1
ATOM 706 N N . LYS A 1 88 ? -6.541 6.678 1.644 1.00 98.38 88 LYS A N 1
ATOM 707 C CA . LYS A 1 88 ? -5.204 6.532 1.064 1.00 98.38 88 LYS A CA 1
ATOM 708 C C . LYS A 1 88 ? -4.155 6.697 2.154 1.00 98.38 88 LYS A C 1
ATOM 710 O O . LYS A 1 88 ? -4.079 7.762 2.760 1.00 98.38 88 LYS A O 1
ATOM 715 N N . ILE A 1 89 ? -3.330 5.679 2.365 1.00 98.62 89 ILE A N 1
ATOM 716 C CA . ILE A 1 89 ? -2.186 5.712 3.276 1.00 98.62 89 ILE A CA 1
ATOM 717 C C . ILE A 1 89 ? -0.909 5.774 2.438 1.00 98.62 89 ILE A C 1
ATOM 719 O O . ILE A 1 89 ? -0.543 4.817 1.753 1.00 98.62 89 ILE A O 1
ATOM 723 N N . TRP A 1 90 ? -0.223 6.912 2.492 1.00 98.69 90 TRP A N 1
ATOM 724 C CA . TRP A 1 90 ? 1.083 7.088 1.877 1.00 98.69 90 TRP A CA 1
ATOM 725 C C . TRP A 1 90 ? 2.181 6.584 2.810 1.00 98.69 90 TRP A C 1
ATOM 727 O O . TRP A 1 90 ? 2.483 7.213 3.827 1.00 98.69 90 TRP A O 1
ATOM 737 N N . PHE A 1 91 ? 2.779 5.447 2.451 1.00 98.44 91 PHE A N 1
ATOM 738 C CA . PHE A 1 91 ? 3.878 4.852 3.206 1.00 98.44 91 PHE A CA 1
ATOM 739 C C . PHE A 1 91 ? 5.210 5.502 2.809 1.00 98.44 91 PHE A C 1
ATOM 741 O O . PHE A 1 91 ? 5.803 5.168 1.782 1.00 98.44 91 PHE A O 1
ATOM 748 N N . CYS A 1 92 ? 5.692 6.455 3.603 1.00 97.88 92 CYS A N 1
ATOM 749 C CA . CYS A 1 92 ? 6.923 7.184 3.315 1.00 97.88 92 CYS A CA 1
ATOM 750 C C . CYS A 1 92 ? 7.649 7.565 4.604 1.00 97.88 92 CYS A C 1
ATOM 752 O O . CYS A 1 92 ? 7.154 8.367 5.384 1.00 97.88 92 CYS A O 1
ATOM 754 N N . SER A 1 93 ? 8.865 7.054 4.800 1.00 96.50 93 SER A N 1
ATOM 755 C CA . SER A 1 93 ? 9.727 7.417 5.936 1.00 96.50 93 SER A CA 1
ATOM 756 C C . SER A 1 93 ? 10.669 8.598 5.648 1.00 96.50 93 SER A C 1
ATOM 758 O O . SER A 1 93 ? 11.300 9.128 6.562 1.00 96.50 93 SER A O 1
ATOM 760 N N . ASP A 1 94 ? 10.763 9.047 4.392 1.00 97.50 94 ASP A N 1
ATOM 761 C CA . ASP A 1 94 ? 11.638 10.150 3.983 1.00 97.50 94 ASP A CA 1
ATOM 762 C C . ASP A 1 94 ? 10.993 11.514 4.272 1.00 97.50 94 ASP A C 1
ATOM 764 O O . ASP A 1 94 ? 10.110 11.985 3.547 1.00 97.50 94 ASP A O 1
ATOM 768 N N . ILE A 1 95 ? 11.487 12.179 5.319 1.00 97.25 95 ILE A N 1
ATOM 769 C CA . ILE A 1 95 ? 11.012 13.499 5.756 1.00 97.25 95 ILE A CA 1
ATOM 770 C C . ILE A 1 95 ? 11.146 14.542 4.641 1.00 97.25 95 ILE A C 1
ATOM 772 O O . ILE A 1 95 ? 10.254 15.368 4.475 1.00 97.25 95 ILE A O 1
ATOM 776 N N . LYS A 1 96 ? 12.213 14.511 3.828 1.00 97.62 96 LYS A N 1
ATOM 777 C CA . LYS A 1 96 ? 12.389 15.507 2.757 1.00 97.62 96 LYS A CA 1
ATOM 778 C C . LYS A 1 96 ? 11.307 15.366 1.690 1.00 97.62 96 LYS A C 1
ATOM 780 O O . LYS A 1 96 ? 10.841 16.377 1.168 1.00 97.62 96 LYS A O 1
ATOM 785 N N . LYS A 1 97 ? 10.891 14.133 1.380 1.00 97.44 97 LYS A N 1
ATOM 786 C CA . LYS A 1 97 ? 9.778 13.876 0.452 1.00 97.44 97 LYS A CA 1
ATOM 787 C C . LYS A 1 97 ? 8.446 14.336 1.023 1.00 97.44 97 LYS A C 1
ATOM 789 O O . LYS A 1 97 ? 7.697 14.989 0.304 1.00 97.44 97 LYS A O 1
ATOM 794 N N . ILE A 1 98 ? 8.180 14.040 2.294 1.00 97.94 98 ILE A N 1
ATOM 795 C CA . ILE A 1 98 ? 6.963 14.480 2.991 1.00 97.94 98 ILE A CA 1
ATOM 796 C C . ILE A 1 98 ? 6.859 16.009 2.962 1.00 97.94 98 ILE A C 1
ATOM 798 O O . ILE A 1 98 ? 5.847 16.563 2.538 1.00 97.94 98 ILE A O 1
ATOM 802 N N . GLU A 1 99 ? 7.935 16.694 3.339 1.00 97.88 99 GLU A N 1
ATOM 803 C CA . GLU A 1 99 ? 8.011 18.155 3.348 1.00 97.88 99 GLU A CA 1
ATOM 804 C C . GLU A 1 99 ? 7.879 18.763 1.948 1.00 97.88 99 GLU A C 1
ATOM 806 O O . GLU A 1 99 ? 7.185 19.763 1.749 1.00 97.88 99 GLU A O 1
ATOM 811 N N . GLY A 1 100 ? 8.500 18.127 0.952 1.00 97.69 100 GLY A N 1
ATOM 812 C CA . GLY A 1 100 ? 8.335 18.493 -0.449 1.00 97.69 100 GLY A CA 1
ATOM 813 C C . GLY A 1 100 ? 6.884 18.365 -0.917 1.00 97.69 100 GLY A C 1
ATOM 814 O O . GLY A 1 100 ? 6.364 19.292 -1.535 1.00 97.69 100 GLY A O 1
ATOM 815 N N . ALA A 1 101 ? 6.210 17.258 -0.595 1.00 97.25 101 ALA A N 1
ATOM 816 C CA . ALA A 1 101 ? 4.805 17.049 -0.935 1.00 97.25 101 ALA A CA 1
ATOM 817 C C . ALA A 1 101 ? 3.907 18.098 -0.269 1.00 97.25 101 ALA A C 1
ATOM 819 O O . ALA A 1 101 ? 3.110 18.729 -0.955 1.00 97.25 101 ALA A O 1
ATOM 820 N N . ARG A 1 102 ? 4.116 18.380 1.023 1.00 97.56 102 ARG A N 1
ATOM 821 C CA . ARG A 1 102 ? 3.377 19.421 1.755 1.00 97.56 102 ARG A CA 1
ATOM 822 C C . ARG A 1 102 ? 3.490 20.797 1.101 1.00 97.56 102 ARG A C 1
ATOM 824 O O . ARG A 1 102 ? 2.515 21.534 1.027 1.00 97.56 102 ARG A O 1
ATOM 831 N N . LYS A 1 103 ? 4.689 21.155 0.635 1.00 98.00 103 LYS A N 1
ATOM 832 C CA . LYS A 1 103 ? 4.961 22.477 0.058 1.00 98.00 103 LYS A CA 1
ATOM 833 C C . LYS A 1 103 ? 4.494 22.616 -1.391 1.00 98.00 103 LYS A C 1
ATOM 835 O O . LYS A 1 103 ? 4.045 23.690 -1.777 1.00 98.00 103 LYS A O 1
ATOM 840 N N . PHE A 1 104 ? 4.675 21.577 -2.203 1.00 97.75 104 PHE A N 1
ATOM 841 C CA . PHE A 1 104 ? 4.522 21.669 -3.659 1.00 97.75 104 PHE A CA 1
ATOM 842 C C . PHE A 1 104 ? 3.319 20.895 -4.212 1.00 97.75 104 PHE A C 1
ATOM 844 O O . PHE A 1 104 ? 2.982 21.072 -5.378 1.00 97.75 104 PHE A O 1
ATOM 851 N N . GLN A 1 105 ? 2.689 20.032 -3.411 1.00 96.62 105 GLN A N 1
ATOM 852 C CA . GLN A 1 105 ? 1.535 19.206 -3.786 1.00 96.62 105 GLN A CA 1
ATOM 853 C C . GLN A 1 105 ? 0.502 19.147 -2.635 1.00 96.62 105 GLN A C 1
ATOM 855 O O . GLN A 1 105 ? 0.182 18.052 -2.163 1.00 96.62 105 GLN A O 1
ATOM 860 N N . PRO A 1 106 ? -0.007 20.302 -2.157 1.00 96.06 106 PRO A N 1
ATOM 861 C CA . PRO A 1 106 ? -0.886 20.367 -0.986 1.00 96.06 106 PRO A CA 1
ATOM 862 C C . PRO A 1 106 ? -2.171 19.550 -1.169 1.00 96.06 106 PRO A C 1
ATOM 864 O O . PRO A 1 106 ? -2.516 18.778 -0.286 1.00 96.06 106 PRO A O 1
ATOM 867 N N . ASP A 1 107 ? -2.794 19.593 -2.350 1.00 96.56 107 ASP A N 1
ATOM 868 C CA . ASP A 1 107 ? -4.016 18.825 -2.630 1.00 96.56 107 ASP A CA 1
ATOM 869 C C . ASP A 1 107 ? -3.817 17.313 -2.445 1.00 96.56 107 ASP A C 1
ATOM 871 O O . ASP A 1 107 ? -4.682 16.618 -1.916 1.00 96.56 107 ASP A O 1
ATOM 875 N N . PHE A 1 108 ? -2.660 16.783 -2.862 1.00 96.44 108 PHE A N 1
ATOM 876 C CA . PHE A 1 108 ? -2.326 15.385 -2.604 1.00 96.44 108 PHE A CA 1
ATOM 877 C C . PHE A 1 108 ? -2.127 15.149 -1.111 1.00 96.44 108 PHE A C 1
ATOM 879 O O . PHE A 1 108 ? -2.696 14.200 -0.573 1.00 96.44 108 PHE A O 1
ATOM 886 N N . PHE A 1 109 ? -1.314 16.000 -0.477 1.00 97.25 109 PHE A N 1
ATOM 887 C CA . PHE A 1 109 ? -0.936 15.887 0.926 1.00 97.25 109 PHE A CA 1
ATOM 888 C C . PHE A 1 109 ? -2.168 15.853 1.836 1.00 97.25 109 PHE A C 1
ATOM 890 O O . PHE A 1 109 ? -2.276 14.972 2.683 1.00 97.25 109 PHE A O 1
ATOM 897 N N . ASP A 1 110 ? -3.134 16.734 1.585 1.00 96.75 110 ASP A N 1
ATOM 898 C CA . ASP A 1 110 ? -4.385 16.830 2.339 1.00 96.75 110 ASP A CA 1
ATOM 899 C C . ASP A 1 110 ? -5.335 15.653 2.055 1.00 96.75 110 ASP A C 1
ATOM 901 O O . ASP A 1 110 ? -6.229 15.351 2.847 1.00 96.75 110 ASP A O 1
ATOM 905 N N . SER A 1 111 ? -5.135 14.951 0.936 1.00 96.94 111 SER A N 1
ATOM 906 C CA . SER A 1 111 ? -5.958 13.809 0.532 1.00 96.94 111 SER A CA 1
ATOM 907 C C . SER A 1 111 ? -5.477 12.454 1.059 1.00 96.94 111 SER A C 1
ATOM 909 O O . SER A 1 111 ? -6.142 11.446 0.803 1.00 96.94 111 SER A O 1
ATOM 911 N N . VAL A 1 112 ? -4.325 12.391 1.735 1.00 98.31 112 VAL A N 1
ATOM 912 C CA . VAL A 1 112 ? -3.733 11.137 2.223 1.00 98.31 112 VAL A CA 1
ATOM 913 C C . VAL A 1 112 ? -3.472 11.170 3.727 1.00 98.31 112 VAL A C 1
ATOM 915 O O . VAL A 1 112 ? -3.284 12.217 4.339 1.00 98.31 112 VAL A O 1
ATOM 918 N N . ARG A 1 113 ? -3.430 9.988 4.337 1.00 98.38 113 ARG A N 1
ATOM 919 C CA . ARG A 1 113 ? -2.819 9.757 5.648 1.00 98.38 113 ARG A CA 1
ATOM 920 C C . ARG A 1 113 ? -1.362 9.369 5.431 1.00 98.38 113 ARG A C 1
ATOM 922 O O . ARG A 1 113 ? -1.059 8.650 4.483 1.00 98.38 113 ARG A O 1
ATOM 929 N N . ILE A 1 114 ? -0.454 9.837 6.277 1.00 98.19 114 ILE A N 1
ATOM 930 C CA . ILE A 1 114 ? 0.981 9.568 6.125 1.00 98.19 114 ILE A CA 1
ATOM 931 C C . ILE A 1 114 ? 1.394 8.548 7.172 1.00 98.19 114 ILE A C 1
ATOM 933 O O . ILE A 1 114 ? 1.202 8.787 8.359 1.00 98.19 114 ILE A O 1
ATOM 937 N N . ALA A 1 115 ? 2.000 7.451 6.727 1.00 98.44 115 ALA A N 1
ATOM 938 C CA . ALA A 1 115 ? 2.582 6.439 7.595 1.00 98.44 115 ALA A CA 1
ATOM 939 C C . ALA A 1 115 ? 4.088 6.344 7.334 1.00 98.44 115 ALA A C 1
ATOM 941 O O . ALA A 1 115 ? 4.521 6.140 6.199 1.00 98.44 115 ALA A O 1
ATOM 942 N N . ARG A 1 116 ? 4.907 6.487 8.377 1.00 97.75 116 ARG A N 1
ATOM 943 C CA . ARG A 1 116 ? 6.374 6.366 8.280 1.00 97.75 116 ARG A CA 1
ATOM 944 C C . ARG A 1 116 ? 6.870 4.983 8.688 1.00 97.75 116 ARG A C 1
ATOM 946 O O . ARG A 1 116 ? 8.025 4.650 8.431 1.00 97.75 116 ARG A O 1
ATOM 953 N N . SER A 1 117 ? 6.007 4.202 9.326 1.00 98.06 117 SER A N 1
ATOM 954 C CA . SER A 1 117 ? 6.274 2.858 9.820 1.00 98.06 117 SER A CA 1
ATOM 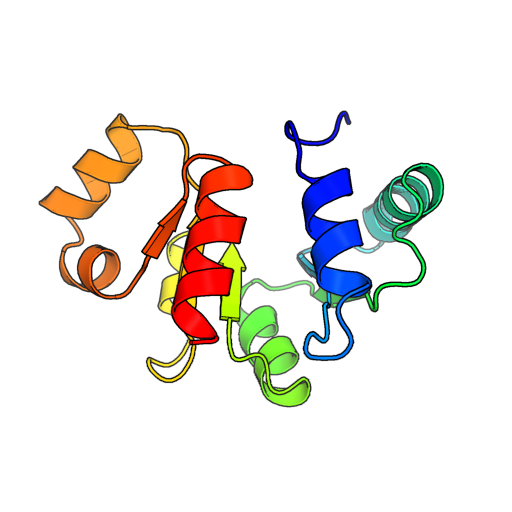955 C C . SER A 1 117 ? 5.020 1.991 9.698 1.00 98.06 117 SER A C 1
ATOM 957 O O . SER A 1 117 ? 3.927 2.503 9.458 1.00 98.06 117 SER A O 1
ATOM 959 N N . TRP A 1 118 ? 5.159 0.675 9.870 1.00 97.88 118 TRP A N 1
ATOM 960 C CA . TRP A 1 118 ? 3.992 -0.207 9.957 1.00 97.88 118 TRP A CA 1
ATOM 961 C C . TRP A 1 118 ? 3.181 0.005 11.235 1.00 97.88 118 TRP A C 1
ATOM 963 O O . TRP A 1 118 ? 1.980 -0.232 11.211 1.00 97.88 118 TRP A O 1
ATOM 973 N N . THR A 1 119 ? 3.787 0.522 12.305 1.00 97.56 119 THR A N 1
ATOM 974 C CA . THR A 1 119 ? 3.042 0.951 13.493 1.00 97.56 119 THR A CA 1
ATOM 975 C C . THR A 1 119 ? 2.064 2.071 13.132 1.00 97.56 119 THR A C 1
ATOM 977 O O . THR A 1 119 ? 0.874 1.925 13.385 1.00 97.56 119 THR A O 1
ATOM 980 N N . ASP A 1 120 ? 2.529 3.108 12.420 1.00 98.19 120 ASP A N 1
ATOM 981 C CA . ASP A 1 120 ? 1.680 4.214 11.950 1.00 98.19 120 ASP A CA 1
ATOM 982 C C . ASP A 1 120 ? 0.540 3.693 11.048 1.00 98.19 120 ASP A C 1
ATOM 984 O O . ASP A 1 120 ? -0.597 4.145 11.146 1.00 98.19 120 ASP A O 1
ATOM 988 N N . VAL A 1 121 ? 0.824 2.720 10.164 1.00 98.31 121 VAL A N 1
ATOM 989 C CA . VAL A 1 121 ? -0.206 2.085 9.315 1.00 98.31 121 VAL A CA 1
ATOM 990 C C . VAL A 1 121 ? -1.297 1.445 10.170 1.00 98.31 121 VAL A C 1
ATOM 992 O O . VAL A 1 121 ? -2.479 1.632 9.885 1.00 98.31 121 VAL A O 1
ATOM 995 N N . MET A 1 122 ? -0.908 0.673 11.186 1.00 97.69 122 MET A N 1
ATOM 996 C CA . MET A 1 122 ? -1.853 -0.032 12.050 1.00 97.69 122 MET A CA 1
ATOM 997 C C . MET A 1 122 ? -2.722 0.945 12.843 1.00 97.69 122 MET A C 1
ATOM 999 O O . MET A 1 122 ? -3.935 0.759 12.873 1.00 97.69 122 MET A O 1
ATOM 1003 N N . GLU A 1 123 ? -2.133 2.007 13.398 1.00 97.38 123 GLU A N 1
ATOM 1004 C CA . GLU A 1 123 ? -2.861 3.069 14.109 1.00 97.38 123 GLU A CA 1
ATOM 1005 C C . GLU A 1 123 ? -3.910 3.735 13.203 1.00 97.38 123 GLU A C 1
ATOM 1007 O O . GLU A 1 123 ? -5.081 3.823 13.567 1.00 97.38 123 GLU A O 1
ATOM 1012 N N . ILE A 1 124 ? -3.533 4.111 11.974 1.00 97.56 124 ILE A N 1
ATOM 1013 C CA . ILE A 1 124 ? -4.458 4.734 11.010 1.00 97.56 124 ILE A CA 1
ATOM 1014 C C . ILE A 1 124 ? -5.613 3.790 10.638 1.00 97.56 124 ILE A C 1
ATOM 1016 O O . ILE A 1 124 ? -6.754 4.234 10.474 1.00 97.56 124 ILE A O 1
ATOM 1020 N N . ILE A 1 125 ? -5.336 2.493 10.458 1.00 96.50 125 ILE A N 1
ATOM 1021 C CA . ILE A 1 125 ? -6.379 1.506 10.147 1.00 96.50 125 ILE A CA 1
ATOM 1022 C C . ILE A 1 125 ? -7.340 1.360 11.328 1.00 96.50 125 ILE A C 1
ATOM 1024 O O . ILE A 1 125 ? -8.549 1.360 11.107 1.00 96.50 125 ILE A O 1
ATOM 1028 N N . GLU A 1 126 ? -6.827 1.269 12.557 1.00 94.62 126 GLU A N 1
ATOM 1029 C CA . GLU A 1 126 ? -7.646 1.166 13.771 1.00 94.62 126 GLU A CA 1
ATOM 1030 C C . GLU A 1 126 ? -8.558 2.399 13.931 1.00 94.62 126 GLU A C 1
ATOM 1032 O O . GLU A 1 126 ? -9.762 2.236 14.122 1.00 94.62 126 GLU A O 1
ATOM 1037 N N . GLU A 1 127 ? -8.042 3.616 13.723 1.00 94.56 127 GLU A N 1
ATOM 1038 C CA . GLU A 1 127 ? -8.838 4.859 13.730 1.00 94.56 127 GLU A CA 1
ATOM 1039 C C . GLU A 1 127 ? -9.933 4.892 12.653 1.00 94.56 127 GLU A C 1
ATOM 1041 O O . GLU A 1 127 ? -10.991 5.478 12.858 1.00 94.56 127 GLU A O 1
ATOM 1046 N N . THR A 1 128 ? -9.686 4.276 11.494 1.00 91.69 128 THR A N 1
ATOM 1047 C CA . THR A 1 128 ? -10.638 4.251 10.368 1.00 91.69 128 THR A CA 1
ATOM 1048 C C . THR A 1 128 ? -11.796 3.271 10.606 1.00 91.69 128 THR A C 1
ATOM 1050 O O . THR A 1 128 ? -12.824 3.356 9.936 1.00 91.69 128 THR A O 1
ATOM 1053 N N . GLN A 1 129 ? -11.627 2.317 11.524 1.00 84.75 129 GLN A N 1
ATOM 1054 C CA . GLN A 1 129 ? -12.609 1.270 11.827 1.00 84.75 129 GLN A CA 1
ATOM 1055 C C . GLN A 1 129 ? -13.515 1.596 13.022 1.00 84.75 129 GLN A C 1
ATOM 1057 O O . GLN A 1 129 ? -14.483 0.865 13.246 1.00 84.75 129 GLN A O 1
ATOM 1062 N N . MET A 1 130 ? -13.195 2.652 13.777 1.00 70.00 130 MET A N 1
ATOM 1063 C CA . MET A 1 130 ? -13.998 3.175 14.889 1.00 70.00 130 MET A CA 1
ATOM 1064 C C . MET A 1 130 ? -15.143 4.065 14.404 1.00 70.00 130 MET A C 1
ATOM 1066 O O . MET A 1 130 ? -16.235 3.960 15.007 1.00 70.00 130 MET A O 1
#

pLDDT: mean 95.63, std 3.78, range [70.0, 98.69]

Organism: Adineta ricciae (NCBI:txid249248)

Secondary structure (DSSP, 8-state):
-PPPTTHHHHHHHHHHSTT----EEEE--HHHHHHHHHHHHHTT-TTS-EEEESSSTHHHHHHHHTT-SEEEES-HHHHTTS-TTSEEEEE---HHHHHHHHHH-HHHHHTSEEESSHHHHHHHHHHHH-

Radius of gyration: 14.84 Å; chains: 1; bounding box: 29×41×31 Å

Sequence (130 aa):
DQPIENAVESVIKLAQNPLNRVIFISKCKDNYKQSSNMFLERHNLSHIPTYYCLEYGDKINIADNNHVNIMIDDRMQILSTFPSSIVKIWFCSDIKKIEGARKFQPDFFDSVRIARSWTDVMEIIEETQM